Protein AF-A0A2V8SFA8-F1 (afdb_monomer_lite)

pLDDT: mean 92.96, std 9.95, range [51.72, 98.19]

Secondary structure (DSSP, 8-state):
-------TTPEE----SSSSSS--EEEEEE-STT-EEEEEE-TTT--EEEEE---TT-B-TT-B-SSSSSSPBP--B-----

Sequence (82 aa):
MAYQWGINGDTFVPTDFDGDSKSDIAVWRPGAPLVAAFYILQSQTNTVRIDTFGQSGDDARVTGDYDGDGKADPAVYRGGAS

Radius of gyration: 12.88 Å; chains: 1; bounding box: 28×35×33 Å

Foldseek 3Di:
DDDPDDDPQWDWAFDFAPQPPGTWGKIWHADPQAWIWIWTQHPVPRDTDIGIDGHPPWAQNPWDDPPPPNHTDGDTDDDDDD

Structure (mmCIF, N/CA/C/O backbone):
data_AF-A0A2V8SFA8-F1
#
_entry.id   AF-A0A2V8SFA8-F1
#
loop_
_atom_site.group_PDB
_atom_site.id
_atom_site.type_symbol
_atom_site.label_atom_id
_atom_site.label_alt_id
_atom_site.label_comp_id
_atom_site.label_asym_id
_atom_site.label_entity_id
_atom_site.label_seq_id
_atom_site.pdbx_PDB_ins_code
_atom_site.Cartn_x
_atom_site.Cartn_y
_atom_site.Cartn_z
_atom_site.occupancy
_atom_site.B_iso_or_equiv
_atom_site.auth_seq_id
_atom_site.auth_comp_id
_atom_site.auth_asym_id
_atom_site.auth_atom_id
_atom_site.pdbx_PDB_model_num
ATOM 1 N N . MET A 1 1 ? -16.657 17.334 4.789 1.00 52.19 1 MET A N 1
ATOM 2 C CA . MET A 1 1 ? -15.326 17.707 4.267 1.00 52.19 1 MET A CA 1
ATOM 3 C C . MET A 1 1 ? -14.778 16.494 3.541 1.00 52.19 1 MET A C 1
ATOM 5 O O . MET A 1 1 ? -14.812 15.424 4.128 1.00 52.19 1 MET A O 1
ATOM 9 N N . ALA A 1 2 ? -14.375 16.624 2.280 1.00 59.44 2 ALA A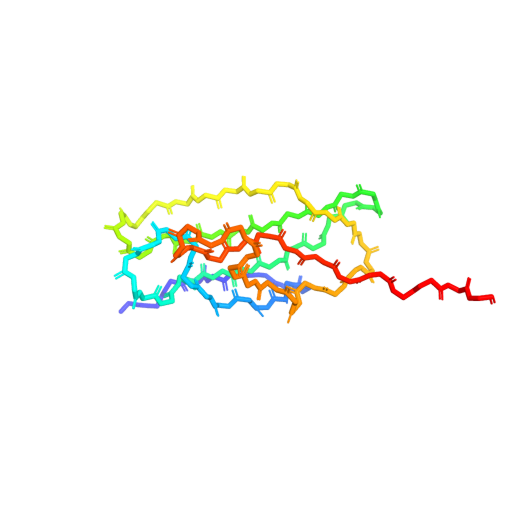 N 1
ATOM 10 C CA . ALA A 1 2 ? -13.712 15.548 1.545 1.00 59.44 2 ALA A CA 1
ATOM 11 C C . ALA A 1 2 ? -12.207 15.830 1.566 1.00 59.44 2 ALA A C 1
ATOM 13 O O . ALA A 1 2 ? -11.799 16.934 1.209 1.00 59.44 2 ALA A O 1
ATOM 14 N N . TYR A 1 3 ? -11.402 14.874 2.027 1.00 66.44 3 TYR A N 1
ATOM 15 C CA . TYR A 1 3 ? -9.950 14.968 1.919 1.00 66.44 3 TYR A CA 1
ATOM 16 C C . TYR A 1 3 ? -9.566 14.450 0.533 1.00 66.44 3 TYR A C 1
ATOM 18 O O . TYR A 1 3 ? -9.946 13.337 0.171 1.00 66.44 3 TYR A O 1
ATOM 26 N N . GLN A 1 4 ? -8.875 15.259 -0.272 1.00 78.94 4 GLN A N 1
ATOM 27 C CA . GLN A 1 4 ? -8.354 14.780 -1.549 1.00 78.94 4 GLN A CA 1
ATOM 28 C C . GLN A 1 4 ? -7.219 13.799 -1.245 1.00 78.94 4 GLN A C 1
ATOM 30 O O . GLN A 1 4 ? -6.131 14.215 -0.852 1.00 78.94 4 GLN A O 1
ATOM 35 N N . TRP A 1 5 ? -7.500 12.504 -1.378 1.00 86.44 5 TRP A N 1
ATOM 36 C CA . TRP A 1 5 ? -6.529 11.440 -1.161 1.00 86.44 5 TRP A CA 1
ATOM 37 C C . TRP A 1 5 ? -6.289 10.674 -2.455 1.00 86.44 5 TRP A C 1
ATOM 39 O O . TRP A 1 5 ? -7.229 10.273 -3.141 1.00 86.44 5 TRP A O 1
ATOM 49 N N . GLY A 1 6 ? -5.013 10.485 -2.767 1.00 88.38 6 GLY A N 1
ATOM 50 C CA . GLY A 1 6 ? -4.561 9.868 -4.003 1.00 88.38 6 GLY A CA 1
ATOM 51 C C . GLY A 1 6 ? -4.355 10.847 -5.164 1.00 88.38 6 GLY A C 1
ATOM 52 O O . GLY A 1 6 ? -4.832 11.985 -5.164 1.00 88.38 6 GLY A O 1
ATOM 53 N N . ILE A 1 7 ? -3.603 10.386 -6.160 1.00 92.81 7 ILE A N 1
ATOM 54 C CA . ILE A 1 7 ? -3.341 11.053 -7.441 1.00 92.81 7 ILE A CA 1
ATOM 55 C C . ILE A 1 7 ? -3.533 10.061 -8.600 1.00 92.81 7 ILE A C 1
ATOM 57 O O . ILE A 1 7 ? -3.778 8.874 -8.391 1.00 92.81 7 ILE A O 1
ATOM 61 N N . ASN A 1 8 ? -3.435 10.532 -9.847 1.00 92.50 8 ASN A N 1
ATOM 62 C CA . ASN A 1 8 ? -3.493 9.641 -11.006 1.00 92.50 8 ASN A CA 1
ATOM 63 C C . ASN A 1 8 ? -2.338 8.621 -10.974 1.00 92.50 8 ASN A C 1
ATOM 65 O O . ASN A 1 8 ? -1.188 9.005 -10.775 1.00 92.50 8 ASN A O 1
ATOM 69 N N . GLY A 1 9 ? -2.659 7.343 -11.183 1.00 91.75 9 GLY A N 1
ATOM 70 C CA . GLY A 1 9 ? -1.699 6.235 -11.130 1.00 91.75 9 GLY A CA 1
ATOM 71 C C . GLY A 1 9 ? -1.658 5.492 -9.791 1.00 91.75 9 GLY A C 1
ATOM 72 O O . GLY A 1 9 ? -1.086 4.407 -9.732 1.00 91.75 9 GLY A O 1
ATOM 73 N N . ASP A 1 10 ? -2.296 6.023 -8.747 1.00 96.25 10 ASP A N 1
ATOM 74 C CA . ASP A 1 10 ? -2.411 5.333 -7.464 1.00 96.25 10 ASP A CA 1
ATOM 75 C C . ASP A 1 10 ? -3.370 4.134 -7.550 1.00 96.25 10 ASP A C 1
ATOM 77 O O . ASP A 1 10 ? -4.417 4.187 -8.201 1.00 96.25 10 ASP A O 1
ATOM 81 N N . THR A 1 11 ? -3.039 3.064 -6.829 1.00 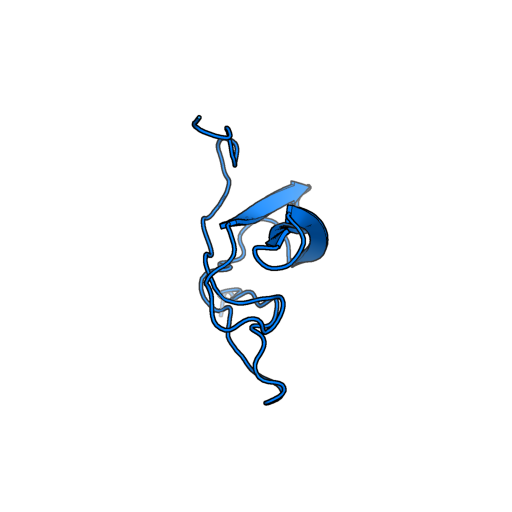96.69 11 THR A N 1
ATOM 82 C CA . THR A 1 11 ? -3.934 1.929 -6.576 1.00 96.69 11 THR A CA 1
ATOM 83 C C . THR A 1 11 ? -4.490 2.034 -5.163 1.00 96.69 11 THR A C 1
ATOM 85 O O . THR A 1 11 ? -3.728 2.080 -4.203 1.00 96.69 11 THR A O 1
ATOM 88 N N . PHE A 1 12 ? -5.814 2.064 -5.011 1.00 96.50 12 PHE A N 1
ATOM 89 C CA . PHE A 1 12 ? -6.445 2.076 -3.690 1.00 96.50 12 PHE A CA 1
ATOM 90 C C . PHE A 1 12 ? -6.336 0.706 -3.017 1.00 96.50 12 PHE A C 1
ATOM 92 O O . PHE A 1 12 ? -6.658 -0.312 -3.630 1.00 96.50 12 PHE A O 1
ATOM 99 N N . VAL A 1 13 ? -5.913 0.707 -1.752 1.00 97.06 13 VAL A N 1
ATOM 100 C CA . VAL A 1 13 ? -5.693 -0.498 -0.933 1.00 97.06 13 VAL A CA 1
ATOM 101 C C . VAL A 1 13 ? -6.214 -0.295 0.500 1.00 97.06 13 VAL A C 1
ATOM 103 O O . VAL A 1 13 ? -5.445 -0.398 1.450 1.00 97.06 13 VAL A O 1
ATOM 106 N N . PRO A 1 14 ? -7.502 0.058 0.693 1.00 96.31 14 PRO A N 1
ATOM 107 C CA . PRO A 1 14 ? -8.040 0.301 2.028 1.00 96.31 14 PRO A CA 1
ATOM 108 C C . PRO A 1 14 ? -8.087 -0.997 2.844 1.00 96.31 14 PRO A C 1
ATOM 110 O O . PRO A 1 14 ? -8.753 -1.957 2.461 1.00 96.31 14 PRO A O 1
ATOM 113 N N . THR A 1 15 ? -7.393 -1.007 3.976 1.00 96.69 15 THR A N 1
AT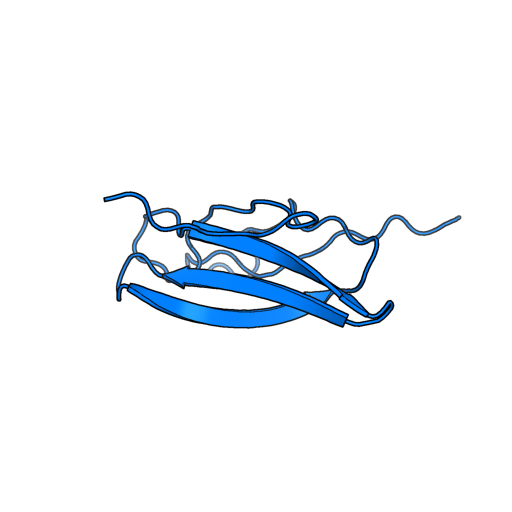OM 114 C CA . THR A 1 15 ? -7.375 -2.089 4.969 1.00 96.69 15 THR A CA 1
ATOM 115 C C . THR A 1 15 ? -6.888 -1.519 6.307 1.00 96.69 15 THR A C 1
ATOM 117 O O . THR A 1 15 ? -6.461 -0.370 6.349 1.00 96.69 15 THR A O 1
ATOM 120 N N . ASP A 1 16 ? -7.020 -2.265 7.398 1.00 98.00 16 ASP A N 1
ATOM 121 C CA . ASP A 1 16 ? -6.597 -1.845 8.741 1.00 98.00 16 ASP A CA 1
ATOM 122 C C . ASP A 1 16 ? -5.078 -2.013 8.906 1.00 98.00 16 ASP A C 1
ATOM 124 O O . ASP A 1 16 ? -4.622 -3.124 9.147 1.00 98.00 16 ASP A O 1
ATOM 128 N N . PHE A 1 17 ? -4.278 -0.961 8.715 1.00 97.88 17 PHE A N 1
ATOM 129 C CA . PHE A 1 17 ? -2.814 -1.008 8.861 1.00 97.88 17 PHE A CA 1
ATOM 130 C C . PHE A 1 17 ? -2.328 -0.558 10.246 1.00 97.88 17 PHE A C 1
ATOM 132 O O . PHE A 1 17 ? -1.125 -0.657 10.525 1.00 97.88 17 PHE A O 1
ATOM 139 N N . ASP A 1 18 ? -3.199 -0.002 11.093 1.00 97.50 18 ASP A N 1
ATOM 140 C CA . ASP A 1 18 ? -2.840 0.507 12.421 1.00 97.50 18 ASP A CA 1
ATOM 141 C C . ASP A 1 18 ? -3.369 -0.348 13.590 1.00 97.50 18 ASP A C 1
ATOM 143 O O . ASP A 1 18 ? -2.852 -0.239 14.707 1.00 97.50 18 ASP A O 1
ATOM 147 N N . GLY A 1 19 ? -4.261 -1.299 13.307 1.00 97.38 19 GLY A N 1
ATOM 148 C CA . GLY A 1 19 ? -4.768 -2.308 14.234 1.00 97.38 19 GLY A CA 1
ATOM 149 C C . GLY A 1 19 ? -5.940 -1.829 15.082 1.00 97.38 19 GLY A C 1
ATOM 150 O O . GLY A 1 19 ? -6.183 -2.385 16.158 1.00 97.38 19 GLY A O 1
ATOM 151 N N . ASP A 1 20 ? -6.649 -0.779 14.662 1.00 97.44 20 ASP A N 1
ATOM 152 C CA . ASP A 1 20 ? -7.805 -0.242 15.385 1.00 97.44 20 ASP A CA 1
ATOM 153 C C . ASP A 1 20 ? -9.153 -0.880 14.984 1.00 97.44 20 ASP A C 1
ATOM 155 O O . ASP A 1 20 ? -10.217 -0.465 15.466 1.00 97.44 20 ASP A O 1
ATOM 159 N N . SER A 1 21 ? -9.110 -1.934 14.161 1.00 96.50 21 SER A N 1
ATOM 160 C CA . SER A 1 21 ? -10.257 -2.646 13.586 1.00 96.50 21 SER A CA 1
ATOM 161 C C . SER A 1 21 ? -11.096 -1.815 12.609 1.00 96.50 21 SER A C 1
ATOM 163 O O . SER A 1 21 ? -12.267 -2.138 12.366 1.00 96.50 21 SER A O 1
ATOM 165 N N . LYS A 1 22 ? -10.538 -0.746 12.031 1.00 96.81 22 LYS A N 1
ATOM 166 C CA . LYS A 1 22 ? -11.148 0.043 10.954 1.00 96.81 22 LYS A CA 1
ATOM 167 C C . LYS A 1 22 ? -10.215 0.060 9.751 1.00 96.81 22 LYS A C 1
ATOM 169 O O . LYS A 1 22 ? -9.006 -0.019 9.865 1.00 96.81 22 LYS A O 1
ATOM 174 N N . SER A 1 23 ? -10.790 0.172 8.557 1.00 96.12 23 SER A N 1
ATOM 175 C CA . SER A 1 23 ? -9.968 0.357 7.363 1.00 96.12 23 SER A CA 1
ATOM 176 C C . SER A 1 23 ? -9.396 1.771 7.307 1.00 96.12 23 SER A C 1
ATOM 178 O O . SER A 1 23 ? -10.146 2.748 7.398 1.00 96.12 23 SER A O 1
ATOM 180 N N . ASP A 1 24 ? -8.101 1.857 7.032 1.00 97.31 24 ASP A N 1
ATOM 181 C CA . ASP A 1 24 ? -7.396 3.098 6.750 1.00 97.31 24 ASP A CA 1
ATOM 182 C C . ASP A 1 24 ? -7.638 3.574 5.317 1.00 97.31 24 ASP A C 1
ATOM 184 O O . ASP A 1 24 ? -7.872 2.791 4.386 1.00 97.31 24 ASP A O 1
ATOM 188 N N . ILE A 1 25 ? -7.511 4.886 5.101 1.00 96.69 25 ILE A N 1
ATOM 189 C CA . ILE A 1 25 ? -7.472 5.429 3.742 1.00 96.69 25 ILE A CA 1
ATOM 190 C C . ILE A 1 25 ? -6.049 5.242 3.215 1.00 96.69 25 ILE A C 1
ATOM 192 O O . ILE A 1 25 ? -5.142 5.997 3.562 1.00 96.69 25 ILE A O 1
ATOM 196 N N . ALA A 1 26 ? -5.858 4.252 2.347 1.00 96.94 26 ALA A N 1
ATOM 197 C CA . ALA A 1 26 ? -4.540 3.894 1.840 1.00 96.94 26 ALA A CA 1
ATOM 198 C C . ALA A 1 26 ? -4.486 3.794 0.311 1.00 96.94 26 ALA A C 1
ATOM 200 O O . ALA A 1 26 ? -5.416 3.320 -0.350 1.00 96.94 26 ALA A O 1
ATOM 201 N N . VAL A 1 27 ? -3.358 4.237 -0.246 1.00 97.75 27 VAL A N 1
ATOM 202 C CA . VAL A 1 27 ? -3.015 4.080 -1.662 1.00 97.75 27 VAL A CA 1
ATOM 203 C C . VAL A 1 27 ? -1.601 3.541 -1.814 1.00 97.75 27 VAL A C 1
ATOM 205 O O . VAL A 1 27 ? -0.694 3.951 -1.095 1.00 97.75 27 VAL A O 1
ATOM 208 N N . TRP A 1 28 ? -1.399 2.667 -2.790 1.00 98.06 28 TRP A N 1
ATOM 209 C CA . TRP A 1 28 ? -0.083 2.324 -3.300 1.00 98.06 28 TRP A CA 1
ATOM 210 C C . TRP A 1 28 ? 0.229 3.197 -4.509 1.00 98.06 28 TRP A C 1
ATOM 212 O O . TRP A 1 28 ? -0.546 3.249 -5.468 1.00 98.06 28 TRP A O 1
ATOM 222 N N . ARG A 1 29 ? 1.360 3.894 -4.455 1.00 97.44 29 ARG A N 1
ATOM 223 C CA . ARG A 1 29 ? 1.799 4.823 -5.490 1.00 97.44 29 ARG A CA 1
ATOM 224 C C . ARG A 1 29 ? 3.056 4.293 -6.174 1.00 97.44 29 ARG A C 1
ATOM 226 O O . ARG A 1 29 ? 4.104 4.213 -5.520 1.00 97.44 29 ARG A O 1
ATOM 233 N N . PRO A 1 30 ? 2.997 3.994 -7.482 1.00 95.88 30 PRO A N 1
ATOM 234 C CA . PRO A 1 30 ? 4.198 3.719 -8.253 1.00 95.88 30 PRO A CA 1
ATOM 235 C C . PRO A 1 30 ? 5.032 5.001 -8.390 1.00 95.88 30 PRO A C 1
ATOM 237 O O . PRO A 1 30 ? 4.505 6.080 -8.665 1.00 95.88 30 PRO A O 1
ATOM 240 N N . GLY A 1 31 ? 6.343 4.890 -8.187 1.00 89.94 31 GLY A N 1
ATOM 241 C CA . GLY A 1 31 ? 7.306 5.972 -8.375 1.00 89.94 31 GLY A CA 1
ATOM 242 C C . GLY A 1 31 ? 8.186 5.742 -9.604 1.00 89.94 31 GLY A C 1
ATOM 243 O O . GLY A 1 31 ? 7.721 5.341 -10.672 1.00 89.94 31 GLY A O 1
ATOM 244 N N . ALA A 1 32 ? 9.489 5.995 -9.452 1.00 88.44 32 ALA A N 1
ATOM 245 C CA . ALA A 1 32 ? 10.490 5.596 -10.441 1.00 88.44 32 ALA A CA 1
ATOM 246 C C . ALA A 1 32 ? 10.479 4.060 -10.639 1.00 88.44 32 ALA A C 1
ATOM 248 O O . ALA A 1 32 ? 9.978 3.344 -9.775 1.00 88.44 32 ALA A O 1
ATOM 249 N N . PRO A 1 33 ? 11.055 3.509 -11.727 1.00 88.62 33 PRO A N 1
ATOM 250 C CA . PRO A 1 33 ? 10.891 2.095 -12.090 1.00 88.62 33 PRO A CA 1
ATOM 251 C C . PRO A 1 33 ? 11.164 1.074 -10.975 1.00 88.62 33 PRO A C 1
ATOM 253 O O . PRO A 1 33 ? 10.549 0.016 -10.969 1.00 88.62 33 PRO A O 1
ATOM 256 N N . LEU A 1 34 ? 12.052 1.402 -10.031 1.00 89.94 34 LEU A N 1
ATOM 257 C CA . LEU A 1 34 ? 12.475 0.535 -8.926 1.00 89.94 34 LEU A CA 1
ATOM 258 C C . LEU A 1 34 ? 11.986 1.003 -7.543 1.00 89.94 34 LEU A C 1
ATOM 260 O O . LEU A 1 34 ? 12.511 0.550 -6.533 1.00 89.94 34 LEU A O 1
ATOM 264 N N . VAL A 1 35 ? 11.035 1.940 -7.483 1.00 94.06 35 VAL A N 1
ATOM 265 C CA . VAL A 1 35 ? 10.536 2.503 -6.221 1.00 94.06 35 VAL A CA 1
ATOM 266 C C . VAL A 1 35 ? 9.021 2.655 -6.272 1.00 94.06 35 VAL A C 1
ATOM 268 O O . VAL A 1 35 ? 8.482 3.269 -7.191 1.00 94.06 35 VAL A O 1
ATOM 271 N N . ALA A 1 36 ? 8.341 2.153 -5.249 1.00 96.81 36 ALA A N 1
ATOM 272 C CA . ALA A 1 36 ? 6.946 2.448 -4.957 1.00 96.81 36 ALA A CA 1
ATOM 273 C C . ALA A 1 36 ? 6.732 2.552 -3.441 1.00 96.81 36 ALA A C 1
ATOM 275 O O . ALA A 1 36 ? 7.584 2.131 -2.654 1.00 96.81 36 ALA A O 1
ATOM 276 N N . ALA A 1 37 ? 5.613 3.145 -3.029 1.00 97.75 37 ALA A N 1
ATOM 277 C CA . ALA A 1 37 ? 5.294 3.295 -1.614 1.00 97.75 37 ALA A CA 1
ATOM 278 C C . ALA A 1 37 ? 3.790 3.241 -1.339 1.00 97.75 37 ALA A C 1
ATOM 280 O O . ALA A 1 37 ? 2.976 3.683 -2.152 1.00 97.75 37 ALA A O 1
ATOM 281 N N . PHE A 1 38 ? 3.443 2.753 -0.154 1.00 98.19 38 PHE A N 1
ATOM 282 C CA . PHE A 1 38 ? 2.119 2.865 0.439 1.00 98.19 38 PHE A CA 1
ATOM 283 C C . PHE A 1 38 ? 2.020 4.193 1.191 1.00 98.19 38 PHE A C 1
ATOM 285 O O . PHE A 1 38 ? 2.891 4.523 1.991 1.00 98.19 38 PHE A O 1
ATOM 292 N N . TYR A 1 39 ? 0.958 4.950 0.934 1.00 97.75 39 TYR A N 1
ATOM 293 C CA . TYR A 1 39 ? 0.587 6.163 1.657 1.00 97.75 39 TYR A CA 1
ATOM 294 C C . TYR A 1 39 ? -0.702 5.876 2.413 1.00 97.75 39 TYR A C 1
ATOM 296 O O . TYR A 1 39 ? -1.756 5.706 1.796 1.00 97.75 39 TYR A O 1
ATOM 304 N N . ILE A 1 40 ? -0.607 5.825 3.736 1.00 97.81 40 ILE A N 1
ATOM 305 C CA . ILE A 1 40 ? -1.662 5.350 4.627 1.00 97.81 40 ILE A CA 1
ATOM 306 C C . ILE A 1 40 ? -2.043 6.499 5.556 1.00 97.81 40 ILE A C 1
ATOM 308 O O . ILE A 1 40 ? -1.200 7.008 6.294 1.00 97.81 40 ILE A O 1
ATOM 312 N N . LEU A 1 41 ? -3.300 6.930 5.512 1.00 97.38 41 LEU A N 1
ATOM 313 C CA . LEU A 1 41 ? -3.876 7.800 6.529 1.00 97.38 41 LEU A CA 1
ATOM 314 C C . LEU A 1 41 ? -4.528 6.921 7.596 1.00 97.38 41 LEU A C 1
ATOM 316 O O . LEU A 1 41 ? -5.596 6.359 7.355 1.00 97.38 41 LEU A O 1
ATOM 320 N N . GLN A 1 42 ? -3.860 6.841 8.743 1.00 97.19 42 GLN A N 1
ATOM 321 C CA . GLN A 1 42 ? -4.233 5.996 9.875 1.00 97.19 42 GLN A CA 1
ATOM 322 C C . GLN A 1 42 ? -5.517 6.502 10.536 1.00 97.19 42 GLN A C 1
ATOM 324 O O . GLN A 1 42 ? -5.585 7.677 10.926 1.00 97.19 42 GLN A O 1
ATOM 329 N N . SER A 1 43 ? -6.536 5.654 10.663 1.00 96.62 43 SER A N 1
ATOM 330 C CA . SER A 1 43 ? -7.823 6.024 11.249 1.00 96.62 43 SER A CA 1
ATOM 331 C C . SER A 1 43 ? -7.735 6.289 12.743 1.00 96.62 43 SER A C 1
ATOM 333 O O . SER A 1 43 ? -8.469 7.153 13.240 1.00 96.62 43 SER A O 1
ATOM 335 N N . GLN A 1 44 ? -6.812 5.633 13.449 1.00 97.00 44 GLN A N 1
ATOM 336 C CA . GLN A 1 44 ? -6.672 5.780 14.893 1.00 97.00 44 GLN A CA 1
ATOM 337 C C . GLN A 1 44 ? -6.182 7.178 15.283 1.00 97.00 44 GLN A C 1
ATOM 339 O O . GLN A 1 44 ? -6.641 7.770 16.264 1.00 97.00 44 GLN A O 1
ATOM 344 N N . THR A 1 45 ? -5.236 7.720 14.517 1.00 96.50 45 THR A N 1
ATOM 345 C CA . THR A 1 45 ? -4.478 8.929 14.879 1.00 96.50 45 THR A CA 1
ATOM 346 C C . THR A 1 45 ? -4.672 10.091 13.908 1.00 96.50 45 THR A C 1
ATOM 348 O O . THR A 1 45 ? -4.276 11.213 14.226 1.00 96.50 45 THR A O 1
ATOM 351 N N . ASN A 1 46 ? -5.281 9.863 12.740 1.00 94.38 46 ASN A N 1
ATOM 352 C CA . ASN A 1 46 ? -5.316 10.802 11.612 1.00 94.38 46 ASN A CA 1
ATOM 353 C C . ASN A 1 46 ? -3.915 11.273 11.170 1.00 94.38 46 ASN A C 1
ATOM 355 O O . ASN A 1 46 ? -3.749 12.406 10.708 1.00 94.38 46 ASN A O 1
ATOM 359 N N . THR A 1 47 ? -2.896 10.419 11.309 1.00 96.12 47 THR A N 1
ATOM 360 C CA . THR A 1 47 ? -1.530 10.692 10.839 1.00 96.12 47 THR A CA 1
ATOM 361 C C . THR A 1 47 ? -1.210 9.925 9.566 1.00 96.12 47 THR A C 1
ATOM 363 O O . THR A 1 47 ? -1.752 8.852 9.312 1.00 96.12 47 THR A O 1
ATOM 366 N N . VAL A 1 48 ? -0.306 10.479 8.756 1.00 96.69 48 VAL A N 1
ATOM 367 C CA . VAL A 1 48 ? 0.158 9.828 7.529 1.00 96.69 48 VAL A CA 1
ATOM 368 C C . VAL A 1 48 ? 1.371 8.953 7.833 1.00 96.69 48 VAL A C 1
ATOM 370 O O . VAL A 1 48 ? 2.394 9.456 8.297 1.00 96.69 48 VAL A O 1
ATOM 373 N N . ARG A 1 49 ? 1.266 7.664 7.511 1.00 96.94 49 ARG A N 1
ATOM 374 C CA . ARG A 1 49 ? 2.360 6.690 7.458 1.00 96.94 49 ARG A CA 1
ATOM 375 C C . ARG A 1 49 ? 2.740 6.448 5.995 1.00 96.94 49 ARG A C 1
ATOM 377 O O . ARG A 1 49 ? 1.868 6.368 5.129 1.00 96.94 49 ARG A O 1
ATOM 384 N N . ILE A 1 50 ? 4.040 6.363 5.716 1.00 97.44 50 ILE A N 1
ATOM 385 C CA . ILE A 1 50 ? 4.562 6.072 4.376 1.00 97.44 50 ILE A CA 1
ATOM 386 C C . ILE A 1 50 ? 5.520 4.893 4.469 1.00 97.44 50 ILE A C 1
ATOM 388 O O . ILE A 1 50 ? 6.578 5.016 5.086 1.00 97.44 50 ILE A O 1
ATOM 392 N N . ASP A 1 51 ? 5.185 3.803 3.786 1.00 97.38 51 ASP A N 1
ATOM 393 C CA . ASP A 1 51 ? 6.012 2.601 3.734 1.00 97.38 51 ASP A CA 1
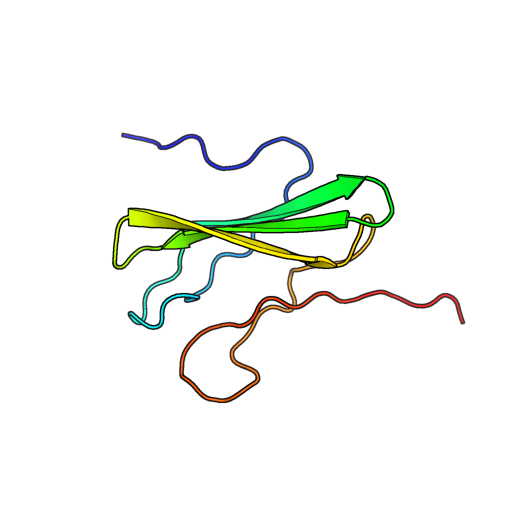ATOM 394 C C . ASP A 1 5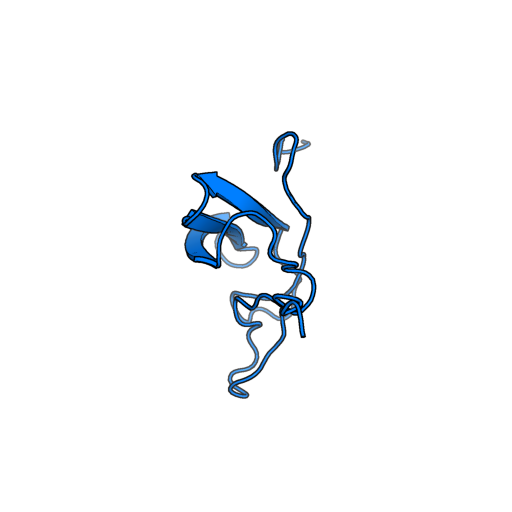1 ? 6.525 2.395 2.311 1.00 97.38 51 ASP A C 1
ATOM 396 O O . ASP A 1 51 ? 5.747 2.269 1.367 1.00 97.38 51 ASP A O 1
ATOM 400 N N . THR A 1 52 ? 7.845 2.363 2.128 1.00 97.12 52 THR A N 1
ATOM 401 C CA . THR A 1 52 ? 8.444 2.133 0.803 1.00 97.12 52 THR A CA 1
ATOM 402 C C . THR A 1 52 ? 8.543 0.635 0.542 1.00 97.12 52 THR A C 1
ATOM 404 O O . THR A 1 52 ? 9.340 -0.046 1.186 1.00 97.12 52 THR A O 1
ATOM 407 N N . PHE A 1 53 ? 7.743 0.122 -0.396 1.00 96.38 53 PHE A N 1
ATOM 408 C CA . PHE A 1 53 ? 7.715 -1.298 -0.742 1.00 96.38 53 PHE A CA 1
ATOM 409 C C . PHE A 1 53 ? 7.186 -1.541 -2.164 1.00 96.38 53 PHE A C 1
ATOM 411 O O . PHE A 1 53 ? 6.177 -0.968 -2.588 1.00 96.38 53 PHE A O 1
ATOM 418 N N . GLY A 1 54 ? 7.868 -2.431 -2.886 1.00 95.00 54 GLY A N 1
ATOM 419 C CA . GLY A 1 54 ? 7.588 -2.741 -4.287 1.00 95.00 54 GLY A CA 1
ATOM 420 C C . GLY A 1 54 ? 8.228 -1.765 -5.275 1.00 95.00 54 GLY A C 1
ATOM 421 O O . GLY A 1 54 ? 9.062 -0.925 -4.929 1.00 95.00 54 GLY A O 1
ATOM 422 N N . GLN A 1 55 ? 7.843 -1.907 -6.538 1.00 95.31 55 GLN A N 1
ATOM 423 C CA . GLN A 1 55 ? 8.328 -1.102 -7.651 1.00 95.31 55 GLN A CA 1
ATOM 424 C C . GLN A 1 55 ? 7.235 -0.877 -8.703 1.00 95.31 55 GLN A C 1
ATOM 426 O O . GLN A 1 55 ? 6.162 -1.475 -8.645 1.00 95.31 55 GLN A O 1
ATOM 431 N N . SER A 1 56 ? 7.509 -0.034 -9.700 1.00 93.56 56 SER A N 1
ATOM 432 C CA . SER A 1 56 ? 6.550 0.212 -10.780 1.00 93.56 56 SER A CA 1
ATOM 433 C C . SER A 1 56 ? 6.227 -1.077 -11.553 1.00 93.56 56 SER A C 1
ATOM 435 O O . SER A 1 56 ? 7.130 -1.810 -11.958 1.00 93.56 56 SER A O 1
ATOM 437 N N . GLY A 1 57 ? 4.934 -1.341 -11.757 1.00 92.19 57 GLY A N 1
ATOM 438 C CA . GLY A 1 57 ? 4.423 -2.556 -12.404 1.00 92.19 57 GLY A CA 1
ATOM 439 C C . GLY A 1 57 ? 3.988 -3.673 -11.450 1.00 92.19 57 GLY A C 1
ATOM 440 O O . GLY A 1 57 ? 3.421 -4.657 -11.921 1.00 92.19 57 GLY A O 1
ATOM 441 N N . ASP A 1 58 ? 4.208 -3.528 -10.142 1.00 95.44 58 ASP A N 1
ATOM 442 C CA . ASP A 1 58 ? 3.677 -4.467 -9.152 1.00 95.44 58 ASP A CA 1
ATOM 443 C C . ASP A 1 58 ? 2.174 -4.233 -8.878 1.00 95.44 58 ASP A C 1
ATOM 445 O O . ASP A 1 58 ? 1.661 -3.127 -9.058 1.00 95.44 58 ASP A O 1
ATOM 449 N N . ASP A 1 59 ? 1.464 -5.270 -8.418 1.00 95.56 59 ASP A N 1
ATOM 450 C CA . ASP A 1 59 ? 0.068 -5.190 -7.964 1.00 95.56 59 ASP A CA 1
ATOM 451 C C . ASP A 1 59 ? -0.004 -5.220 -6.433 1.00 95.56 59 ASP A C 1
ATOM 453 O O . ASP A 1 59 ? 0.331 -6.224 -5.807 1.00 95.56 59 ASP A O 1
ATOM 457 N N . ALA A 1 60 ? -0.458 -4.126 -5.825 1.00 96.69 60 ALA A N 1
ATOM 458 C CA . ALA A 1 60 ? -0.522 -3.967 -4.374 1.00 96.69 60 ALA A CA 1
ATOM 459 C C . ALA A 1 60 ? -1.834 -4.447 -3.731 1.00 96.69 60 ALA A C 1
ATOM 461 O O . ALA A 1 60 ? -1.998 -4.330 -2.521 1.00 96.69 60 ALA A O 1
ATOM 462 N N . ARG A 1 61 ? -2.786 -5.006 -4.491 1.00 95.75 61 ARG A N 1
ATOM 463 C CA . ARG A 1 61 ? -4.093 -5.462 -3.955 1.00 95.75 61 ARG A CA 1
ATOM 464 C C . ARG A 1 61 ? -4.021 -6.781 -3.180 1.00 95.75 61 ARG A C 1
ATOM 466 O O . ARG A 1 61 ? -5.024 -7.470 -3.019 1.00 95.75 61 ARG A O 1
ATOM 473 N N . VAL A 1 62 ? -2.827 -7.133 -2.727 1.00 96.81 62 VAL A N 1
ATOM 474 C CA . VAL A 1 62 ? -2.511 -8.354 -1.989 1.00 96.81 62 VAL A CA 1
ATOM 475 C C . VAL A 1 62 ? -2.066 -8.035 -0.562 1.00 96.81 62 VAL A C 1
ATOM 477 O O . VAL A 1 62 ? -1.367 -8.827 0.041 1.00 96.81 62 VAL A O 1
ATOM 480 N N . THR A 1 63 ? -2.424 -6.870 -0.021 1.00 97.69 63 THR A N 1
ATOM 481 C CA . THR A 1 63 ? -2.211 -6.535 1.396 1.00 97.69 63 THR A CA 1
ATOM 482 C C . THR A 1 63 ? -3.094 -7.397 2.298 1.00 97.69 63 THR A C 1
ATOM 484 O O . THR A 1 63 ? -4.238 -7.691 1.945 1.00 97.69 63 THR A O 1
ATOM 487 N N . GLY A 1 64 ? -2.600 -7.740 3.484 1.00 96.94 64 GLY A N 1
ATOM 488 C CA . GLY A 1 64 ? -3.315 -8.536 4.482 1.00 96.94 64 GLY A CA 1
ATOM 489 C C . GLY A 1 64 ? -2.453 -8.756 5.719 1.00 96.94 64 GLY A C 1
ATOM 490 O O . GLY A 1 64 ? -1.273 -8.441 5.684 1.00 96.94 64 GLY A O 1
ATOM 491 N N . ASP A 1 65 ? -3.047 -9.257 6.799 1.00 97.69 65 ASP A N 1
ATOM 492 C CA . ASP A 1 65 ? -2.327 -9.619 8.027 1.00 97.69 65 ASP A CA 1
ATOM 493 C C . ASP A 1 65 ? -1.573 -10.936 7.799 1.00 97.69 65 ASP A C 1
ATOM 495 O O . ASP A 1 65 ? -2.172 -12.019 7.772 1.00 97.69 65 ASP A O 1
ATOM 499 N N . TYR A 1 66 ? -0.276 -10.833 7.515 1.00 97.44 66 TYR A N 1
ATOM 500 C CA . TYR A 1 66 ? 0.576 -11.969 7.182 1.00 97.44 66 TYR A CA 1
ATOM 501 C C . TYR A 1 66 ? 1.402 -12.463 8.367 1.00 97.44 66 TYR A C 1
ATOM 503 O O . TYR A 1 66 ? 1.875 -13.605 8.320 1.00 97.44 66 TYR A O 1
ATOM 511 N N . ASP A 1 67 ? 1.571 -11.653 9.411 1.00 97.38 67 ASP A N 1
ATOM 512 C CA . ASP A 1 67 ? 2.329 -12.019 10.609 1.00 97.38 67 ASP A CA 1
ATOM 513 C C . ASP A 1 67 ? 1.458 -12.342 11.841 1.00 97.38 67 ASP A C 1
ATOM 515 O O . ASP A 1 67 ? 1.955 -12.931 12.807 1.00 97.38 67 ASP A O 1
ATOM 519 N N . GLY A 1 68 ? 0.149 -12.092 11.767 1.00 97.31 68 GLY A N 1
ATOM 520 C CA . GLY A 1 68 ? -0.841 -12.420 12.786 1.00 97.31 68 GLY A CA 1
ATOM 521 C C . GLY A 1 68 ? -0.942 -11.395 13.915 1.00 97.31 68 GLY A C 1
ATOM 522 O O . GLY A 1 68 ? -1.443 -11.745 14.990 1.00 97.31 68 GLY A O 1
ATOM 523 N N . ASP A 1 69 ? -0.449 -10.168 13.726 1.00 97.50 69 ASP A N 1
ATOM 524 C CA . ASP A 1 69 ? -0.490 -9.113 14.742 1.00 97.50 69 ASP A CA 1
ATOM 525 C C . ASP A 1 69 ? -1.814 -8.320 14.770 1.00 97.50 69 ASP A C 1
ATOM 527 O O . ASP A 1 69 ? -2.008 -7.469 15.648 1.00 97.50 69 ASP A O 1
ATOM 531 N N . GLY A 1 70 ? -2.745 -8.637 13.864 1.00 96.62 70 GLY A N 1
ATOM 532 C CA . GLY A 1 70 ? -4.032 -7.963 13.730 1.00 96.62 70 GLY A CA 1
ATOM 533 C C . GLY A 1 70 ? -3.988 -6.692 12.881 1.00 96.62 70 GLY A C 1
ATOM 534 O O . GLY A 1 70 ? -5.000 -5.994 12.824 1.00 96.62 70 GLY A O 1
ATOM 535 N N . LYS A 1 71 ? -2.860 -6.385 12.230 1.00 97.69 71 LYS A N 1
ATOM 536 C CA . LYS A 1 71 ? -2.712 -5.306 11.248 1.00 97.69 71 LYS A CA 1
ATOM 537 C C . LYS A 1 71 ? -2.444 -5.898 9.877 1.00 97.69 71 LYS A C 1
ATOM 539 O O . LYS A 1 71 ? -1.819 -6.935 9.722 1.00 97.69 71 LYS A O 1
ATOM 544 N N . ALA A 1 72 ? -2.897 -5.210 8.846 1.00 97.88 72 ALA A N 1
ATOM 545 C CA . ALA A 1 72 ? -2.512 -5.525 7.490 1.00 97.88 72 ALA A CA 1
ATOM 546 C C . ALA A 1 72 ? -1.069 -5.093 7.214 1.00 97.88 72 ALA A C 1
ATOM 548 O O . ALA A 1 72 ? -0.625 -4.016 7.618 1.00 97.88 72 ALA A O 1
ATOM 549 N N . ASP A 1 73 ? -0.382 -5.902 6.419 1.00 97.94 73 ASP A N 1
ATOM 550 C CA . ASP A 1 73 ? 0.979 -5.665 5.977 1.00 97.94 73 ASP A CA 1
ATOM 551 C C . ASP A 1 73 ? 1.028 -5.116 4.543 1.00 97.94 73 ASP A C 1
ATOM 553 O O . ASP A 1 73 ? 0.276 -5.563 3.660 1.00 97.94 73 ASP A O 1
ATOM 557 N N . PRO A 1 74 ? 1.957 -4.184 4.255 1.00 97.56 74 PRO A N 1
ATOM 558 C CA . PRO A 1 74 ? 2.319 -3.823 2.892 1.00 97.56 74 PRO A CA 1
ATOM 559 C C . PRO A 1 74 ? 2.808 -5.044 2.102 1.00 97.56 74 PRO A C 1
ATOM 561 O O . PRO A 1 74 ? 3.822 -5.655 2.436 1.00 97.56 74 PRO A O 1
ATOM 564 N N . ALA A 1 75 ? 2.125 -5.368 1.007 1.00 97.25 75 ALA A N 1
ATOM 565 C CA . ALA A 1 75 ? 2.482 -6.490 0.149 1.00 97.25 75 ALA A CA 1
ATOM 566 C C . ALA A 1 75 ? 2.208 -6.176 -1.321 1.00 97.25 75 ALA A C 1
ATOM 568 O O . ALA A 1 75 ? 1.285 -5.433 -1.660 1.00 97.25 75 ALA A O 1
ATOM 569 N N . VAL A 1 76 ? 3.018 -6.757 -2.206 1.00 96.69 76 VAL A N 1
ATOM 570 C CA . VAL A 1 76 ? 2.859 -6.610 -3.652 1.00 96.69 76 VAL A CA 1
ATOM 571 C C . VAL A 1 76 ? 3.059 -7.942 -4.369 1.00 96.69 76 VAL A C 1
ATOM 573 O O . VAL A 1 76 ? 3.881 -8.765 -3.963 1.00 96.69 76 VAL A O 1
ATOM 576 N N . TYR A 1 77 ? 2.331 -8.140 -5.463 1.00 95.44 77 TYR A N 1
ATOM 577 C CA . TYR A 1 77 ? 2.506 -9.251 -6.385 1.00 95.44 77 TYR A CA 1
ATOM 578 C C . TYR A 1 77 ? 3.213 -8.779 -7.654 1.00 95.44 77 TYR A C 1
ATOM 580 O O . TYR A 1 77 ? 2.808 -7.805 -8.288 1.00 95.44 77 TYR A O 1
ATOM 588 N N . ARG A 1 78 ? 4.246 -9.522 -8.057 1.00 93.00 78 ARG A N 1
ATOM 589 C CA . ARG A 1 78 ? 4.949 -9.333 -9.325 1.00 93.00 78 ARG A CA 1
ATOM 590 C C . ARG A 1 78 ? 4.811 -10.595 -10.158 1.00 93.00 78 ARG A C 1
ATOM 592 O O . ARG A 1 78 ? 5.414 -11.620 -9.840 1.00 93.00 78 ARG A O 1
ATOM 599 N N . GLY A 1 79 ? 4.032 -10.515 -11.232 1.00 87.81 79 GLY A N 1
ATOM 600 C CA . GLY A 1 79 ? 3.965 -11.582 -12.224 1.00 87.81 79 GLY A CA 1
ATOM 601 C C . GLY A 1 79 ? 5.318 -11.716 -12.918 1.00 87.81 79 GLY A C 1
ATOM 602 O O . GLY A 1 79 ? 5.694 -10.854 -13.709 1.00 87.81 79 GLY A O 1
ATOM 603 N N . GLY A 1 80 ? 6.078 -12.760 -12.594 1.00 74.31 80 GLY A N 1
ATOM 604 C CA . GLY A 1 80 ? 7.301 -13.078 -13.323 1.00 74.31 80 GLY A CA 1
ATOM 605 C C . GLY A 1 80 ? 6.969 -13.466 -1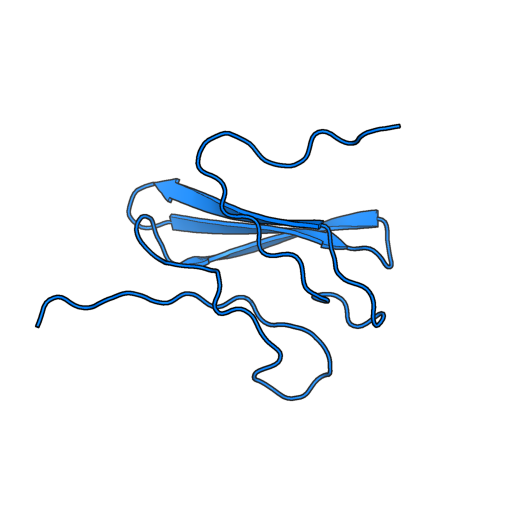4.763 1.00 74.31 80 GLY A C 1
ATOM 606 O O . GLY A 1 80 ? 6.026 -14.221 -14.996 1.00 74.31 80 GLY A O 1
ATOM 607 N N . ALA A 1 81 ? 7.744 -12.970 -15.728 1.00 57.91 81 ALA A N 1
ATOM 608 C CA . ALA A 1 81 ? 7.820 -13.631 -17.022 1.00 57.91 81 ALA A CA 1
ATOM 609 C C . ALA A 1 81 ? 8.496 -14.990 -16.793 1.00 57.91 81 ALA A C 1
ATOM 611 O O . ALA A 1 81 ? 9.641 -15.036 -16.340 1.00 57.91 81 ALA A O 1
ATOM 612 N N . SER A 1 82 ? 7.753 -16.072 -17.024 1.00 51.72 82 SER A N 1
ATOM 613 C CA . SER A 1 82 ? 8.309 -17.418 -17.193 1.00 51.72 82 SER A CA 1
ATOM 614 C C . SER A 1 82 ? 9.130 -17.504 -18.470 1.00 51.72 82 SER A C 1
ATOM 616 O O . SER A 1 82 ? 8.615 -16.984 -19.489 1.00 51.72 82 SER A O 1
#